Protein AF-A0A8D6U7R9-F1 (afdb_monomer_lite)

pLDDT: mean 86.74, std 16.34, range [40.12, 98.31]

Foldseek 3Di:
DDWDWDQDVVPRDIKIKDKDAFPCNVPPVVDDAAEDEDEQLLQADALVSRPVSHHPCNVVVCVVCVVPGGHIYIRIHAPVVCNVCVPDPHGDDPPCVVVVVVVVVD

Sequence (106 aa):
MKIHELEVPYTGKLRRVRVLLPKNYETDRDRSYPVVYFHDGQNVLYSKESFSGYSWKIIPTFKRNPDISRMIVVAIDNDGPARMNEDSAWSIKNRISQVCSLAVRA

Structure (mmCIF, N/CA/C/O backbone):
data_AF-A0A8D6U7R9-F1
#
_entry.id   AF-A0A8D6U7R9-F1
#
loop_
_atom_site.group_PDB
_atom_site.id
_atom_site.type_symbol
_atom_site.label_atom_id
_atom_site.label_alt_id
_atom_site.label_comp_id
_atom_site.label_asym_id
_atom_site.label_entity_id
_atom_site.label_seq_id
_atom_site.pdbx_PDB_ins_code
_atom_site.Cartn_x
_atom_site.Cartn_y
_atom_site.Cartn_z
_atom_site.occupancy
_atom_site.B_iso_or_equiv
_atom_site.auth_seq_id
_atom_site.auth_comp_id
_atom_site.auth_asym_id
_atom_site.auth_atom_id
_atom_site.pdbx_PDB_model_num
ATOM 1 N N . MET A 1 1 ? 4.727 2.963 9.178 1.00 89.00 1 MET A N 1
ATOM 2 C CA . MET A 1 1 ? 4.714 2.323 7.846 1.00 89.00 1 MET A CA 1
ATOM 3 C C . MET A 1 1 ? 5.983 1.509 7.735 1.00 89.00 1 MET A C 1
ATOM 5 O O . MET A 1 1 ? 7.025 2.029 8.114 1.00 89.00 1 MET A O 1
ATOM 9 N N . LYS A 1 2 ? 5.891 0.261 7.280 1.00 93.88 2 LYS A N 1
ATOM 10 C CA . LYS A 1 2 ? 7.057 -0.591 7.014 1.00 93.88 2 LYS A CA 1
ATOM 11 C C . LYS A 1 2 ? 7.273 -0.680 5.503 1.00 93.88 2 LYS A C 1
ATOM 13 O O . LYS A 1 2 ? 6.299 -0.631 4.752 1.00 93.88 2 LYS A O 1
ATOM 18 N N . ILE A 1 3 ? 8.529 -0.745 5.075 1.00 96.62 3 ILE A N 1
ATOM 19 C CA . ILE A 1 3 ? 8.913 -0.890 3.668 1.00 96.62 3 ILE A CA 1
ATOM 20 C C . ILE A 1 3 ? 9.637 -2.223 3.530 1.00 96.62 3 ILE A C 1
ATOM 22 O O . ILE A 1 3 ? 10.486 -2.547 4.355 1.00 96.62 3 ILE A O 1
ATOM 26 N N . HIS A 1 4 ? 9.270 -2.976 2.505 1.00 96.81 4 HIS A N 1
ATOM 27 C CA . HIS A 1 4 ? 9.846 -4.261 2.148 1.00 96.81 4 HIS A CA 1
ATOM 28 C C . HIS A 1 4 ? 10.222 -4.244 0.668 1.00 96.81 4 HIS A C 1
ATOM 30 O O . HIS A 1 4 ? 9.684 -3.450 -0.107 1.00 96.81 4 HIS A O 1
ATOM 36 N N . GLU A 1 5 ? 11.105 -5.152 0.279 1.00 96.81 5 GLU A N 1
ATOM 37 C CA . GLU A 1 5 ? 11.397 -5.451 -1.117 1.00 96.81 5 GLU A CA 1
ATOM 38 C C . GLU A 1 5 ? 11.021 -6.904 -1.375 1.00 96.81 5 GLU A C 1
ATOM 40 O O . GLU A 1 5 ? 11.351 -7.785 -0.581 1.00 96.81 5 GLU A O 1
ATOM 45 N N . LEU A 1 6 ? 10.277 -7.137 -2.452 1.00 94.94 6 LEU A N 1
ATOM 46 C CA . LEU A 1 6 ? 9.891 -8.469 -2.894 1.00 94.94 6 LEU A CA 1
ATOM 47 C C . LEU A 1 6 ? 10.464 -8.718 -4.278 1.00 94.94 6 LEU A C 1
ATOM 49 O O . LEU A 1 6 ? 10.257 -7.916 -5.186 1.00 94.94 6 LEU A O 1
ATOM 53 N N . GLU A 1 7 ? 11.152 -9.838 -4.444 1.00 95.62 7 GLU A N 1
ATOM 54 C CA . GLU A 1 7 ? 11.562 -10.307 -5.760 1.00 95.62 7 GLU A CA 1
ATOM 55 C C . GLU A 1 7 ? 10.363 -10.910 -6.496 1.00 95.62 7 GLU A C 1
ATOM 57 O O . GLU A 1 7 ? 9.645 -11.759 -5.966 1.00 95.62 7 GLU A O 1
ATOM 62 N N . VAL A 1 8 ? 10.138 -10.458 -7.726 1.00 91.75 8 VAL A N 1
ATOM 63 C CA . VAL A 1 8 ? 9.088 -10.975 -8.602 1.00 91.75 8 VAL A CA 1
ATOM 64 C C . VAL A 1 8 ? 9.620 -12.220 -9.318 1.00 91.75 8 VAL A C 1
ATOM 66 O O . VAL A 1 8 ? 10.487 -12.073 -10.186 1.00 91.75 8 VAL A O 1
ATOM 69 N N . PRO A 1 9 ? 9.090 -13.432 -9.045 1.00 88.94 9 PRO A N 1
ATOM 70 C CA . PRO A 1 9 ? 9.740 -14.689 -9.436 1.00 88.94 9 PRO A CA 1
ATOM 71 C C . PRO A 1 9 ? 10.043 -14.839 -10.931 1.00 88.94 9 PRO A C 1
ATOM 73 O O . PRO A 1 9 ? 11.033 -15.451 -11.310 1.00 88.94 9 PRO A O 1
ATOM 76 N N . TYR A 1 10 ? 9.196 -14.282 -11.798 1.00 84.50 10 TYR A N 1
ATOM 77 C CA . TYR A 1 10 ? 9.316 -14.436 -13.251 1.00 84.50 10 TYR A CA 1
ATOM 78 C C . TYR A 1 10 ? 10.153 -13.343 -13.929 1.00 84.50 10 TYR A C 1
ATOM 80 O O . TYR A 1 10 ? 10.458 -13.463 -15.113 1.00 84.50 10 TYR A O 1
ATOM 88 N N . THR A 1 11 ? 10.520 -12.273 -13.216 1.00 89.00 11 THR A N 1
ATOM 89 C CA . THR A 1 11 ? 11.415 -11.231 -13.757 1.00 89.00 11 THR A CA 1
ATOM 90 C C . THR A 1 11 ? 12.727 -11.097 -12.993 1.00 89.00 11 THR A C 1
ATOM 92 O O . THR A 1 11 ? 13.638 -10.449 -13.503 1.00 89.00 11 THR A O 1
ATOM 95 N N . GLY A 1 12 ? 12.820 -11.649 -11.778 1.00 92.62 12 GLY A N 1
ATOM 96 C CA . GLY A 1 12 ? 13.945 -11.446 -10.859 1.00 92.62 12 GLY A CA 1
ATOM 97 C C . GLY A 1 12 ? 14.091 -10.000 -10.372 1.00 92.62 12 GLY A C 1
ATOM 98 O O . GLY A 1 12 ? 15.071 -9.651 -9.720 1.00 92.62 12 GLY A O 1
ATOM 99 N N . LYS A 1 13 ? 13.147 -9.113 -10.714 1.00 93.44 13 LYS A N 1
ATOM 100 C CA . LYS A 1 13 ? 13.196 -7.706 -10.320 1.00 93.44 13 LYS A CA 1
ATOM 101 C C . LYS A 1 13 ? 12.561 -7.511 -8.956 1.00 93.44 13 LYS A C 1
ATOM 103 O O . LYS A 1 13 ? 11.568 -8.153 -8.620 1.00 93.44 13 LYS A O 1
ATOM 108 N N . LEU A 1 14 ? 13.093 -6.552 -8.211 1.00 95.44 14 LEU A N 1
ATOM 109 C CA . LEU A 1 14 ? 12.532 -6.151 -6.931 1.00 95.44 14 LEU A CA 1
ATOM 110 C C . LEU A 1 14 ? 11.333 -5.213 -7.124 1.00 95.44 14 LEU A C 1
ATOM 112 O O . LEU A 1 14 ? 11.304 -4.358 -8.016 1.00 95.44 14 LEU A O 1
ATOM 116 N N . ARG A 1 15 ? 10.346 -5.361 -6.245 1.00 95.75 15 ARG A N 1
ATOM 117 C CA . ARG A 1 15 ? 9.230 -4.438 -6.054 1.00 95.75 15 ARG A CA 1
ATOM 118 C C . ARG A 1 15 ? 9.253 -3.925 -4.639 1.00 95.75 15 ARG A C 1
ATOM 120 O O . ARG A 1 15 ? 9.285 -4.694 -3.678 1.00 95.75 15 ARG A O 1
ATOM 127 N N . ARG A 1 16 ? 9.186 -2.605 -4.515 1.00 97.19 16 ARG A N 1
ATOM 128 C CA . ARG A 1 16 ? 9.008 -1.960 -3.225 1.00 97.19 16 ARG A CA 1
ATOM 129 C C . ARG A 1 16 ? 7.567 -2.164 -2.769 1.00 97.19 16 ARG A C 1
ATOM 131 O O . ARG A 1 16 ? 6.625 -1.800 -3.470 1.00 97.19 16 ARG A O 1
ATOM 138 N N . VAL A 1 17 ? 7.410 -2.698 -1.566 1.00 97.81 17 VAL A N 1
ATOM 139 C CA . VAL A 1 17 ? 6.121 -2.916 -0.912 1.00 97.81 17 VAL A CA 1
ATOM 140 C C . VAL A 1 17 ? 6.045 -2.075 0.348 1.00 97.81 17 VAL A C 1
ATOM 142 O O . VAL A 1 17 ? 6.927 -2.118 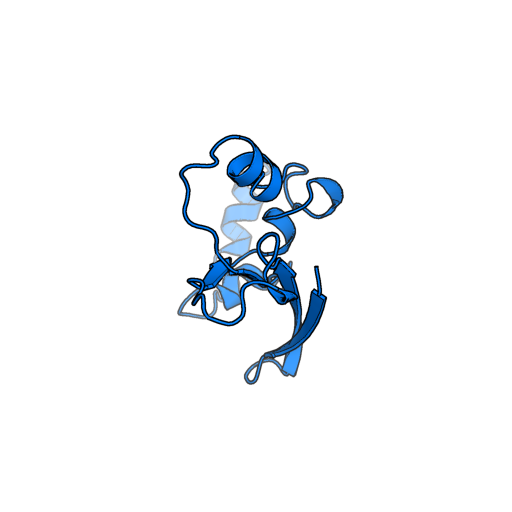1.204 1.00 97.81 17 VAL A O 1
ATOM 145 N N . ARG A 1 18 ? 4.975 -1.295 0.483 1.00 97.31 18 ARG A N 1
ATOM 146 C CA . ARG A 1 18 ? 4.727 -0.435 1.642 1.00 97.31 18 ARG A CA 1
ATOM 147 C C . ARG A 1 18 ? 3.524 -0.942 2.413 1.00 97.31 18 ARG A C 1
ATOM 149 O O . ARG A 1 18 ? 2.428 -1.039 1.873 1.00 97.31 18 ARG A O 1
ATOM 156 N N . VAL A 1 19 ? 3.737 -1.223 3.694 1.00 97.62 19 VAL A N 1
ATOM 157 C CA . VAL A 1 19 ? 2.706 -1.705 4.612 1.00 97.62 19 VAL A CA 1
ATOM 158 C C . VAL A 1 19 ? 2.332 -0.588 5.579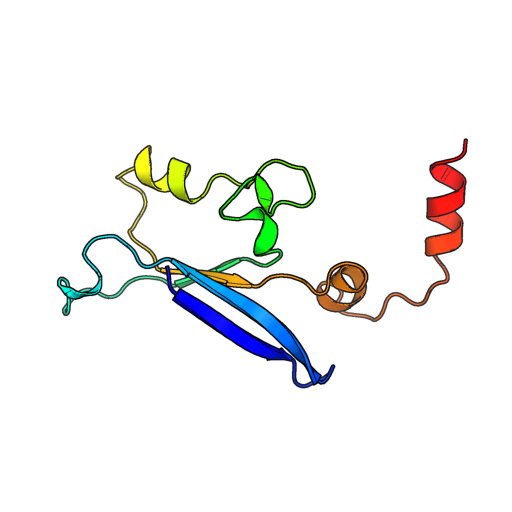 1.00 97.62 19 VAL A C 1
ATOM 160 O O . VAL A 1 19 ? 3.137 -0.136 6.409 1.00 97.62 19 VAL A O 1
ATOM 163 N N . LEU A 1 20 ? 1.092 -0.127 5.468 1.00 96.38 20 LEU A N 1
ATOM 164 C CA . LEU A 1 20 ? 0.478 0.816 6.388 1.00 96.38 20 LEU A CA 1
ATOM 165 C C . LEU A 1 20 ? -0.460 0.048 7.318 1.00 96.38 20 LEU A C 1
ATOM 167 O O . LEU A 1 20 ? -1.496 -0.468 6.905 1.00 96.38 20 LEU A O 1
ATOM 171 N N . LEU A 1 21 ? -0.069 -0.009 8.588 1.00 95.31 21 LEU A N 1
ATOM 172 C CA . LEU A 1 21 ? -0.853 -0.624 9.648 1.00 95.31 21 LEU A CA 1
ATOM 173 C C . LEU A 1 21 ? -1.885 0.375 10.191 1.00 95.31 21 LEU A C 1
ATOM 175 O O . LEU A 1 21 ? -1.596 1.579 10.249 1.00 95.31 21 LEU A O 1
ATOM 179 N N . PRO A 1 22 ? -3.068 -0.101 10.611 1.00 93.44 22 PRO A N 1
ATOM 180 C CA . PRO A 1 22 ? -4.050 0.748 11.263 1.00 93.44 22 PRO A CA 1
ATOM 181 C C . PRO A 1 22 ? -3.526 1.255 12.614 1.00 93.44 22 PRO A C 1
ATOM 183 O O . PRO A 1 22 ? -2.606 0.691 13.211 1.00 93.44 22 PRO A O 1
ATOM 186 N N . LYS A 1 23 ? -4.131 2.335 13.124 1.00 89.88 23 LYS A N 1
ATOM 187 C CA . LYS A 1 23 ? -3.840 2.804 14.488 1.00 89.88 23 LYS A CA 1
ATOM 188 C C . LYS A 1 23 ? -4.104 1.677 15.491 1.00 89.88 23 LYS A C 1
ATOM 190 O O . LYS A 1 23 ? -5.093 0.961 15.344 1.00 89.88 23 LYS A O 1
ATOM 195 N N . ASN A 1 24 ? -3.247 1.588 16.508 1.00 90.88 24 ASN A N 1
ATOM 196 C CA . ASN A 1 24 ? -3.324 0.626 17.614 1.00 90.88 24 ASN A CA 1
ATOM 197 C C . ASN A 1 24 ? -3.124 -0.846 17.218 1.00 90.88 24 ASN A C 1
ATOM 199 O O . ASN A 1 24 ? -3.365 -1.727 18.033 1.00 90.88 24 ASN A O 1
ATOM 203 N N . TYR A 1 25 ? -2.627 -1.127 16.008 1.00 94.12 25 TYR A N 1
ATOM 204 C CA . TYR A 1 25 ? -2.373 -2.498 15.550 1.00 94.12 25 TYR A CA 1
ATOM 205 C C . TYR A 1 25 ? -1.546 -3.342 16.541 1.00 94.12 25 TYR A C 1
ATOM 207 O O . TYR A 1 25 ? -1.864 -4.498 16.778 1.00 94.12 25 TYR A O 1
ATOM 215 N N . GLU A 1 26 ? -0.512 -2.761 17.158 1.00 93.00 26 GLU A N 1
ATOM 216 C CA . GLU A 1 26 ? 0.378 -3.482 18.088 1.00 93.00 26 GLU A CA 1
ATOM 217 C C . GLU A 1 26 ? -0.255 -3.745 19.470 1.00 93.00 26 GLU A C 1
ATOM 219 O O . GLU A 1 26 ? 0.210 -4.611 20.215 1.00 93.00 26 GLU A O 1
ATOM 224 N N . THR A 1 27 ? -1.292 -2.982 19.833 1.00 95.25 27 THR A N 1
ATOM 225 C CA . THR A 1 27 ? -1.965 -3.070 21.139 1.00 95.25 27 THR A CA 1
ATOM 226 C C . THR A 1 27 ? -3.259 -3.875 21.073 1.00 95.25 27 THR A C 1
ATOM 228 O O . THR A 1 27 ? -3.582 -4.58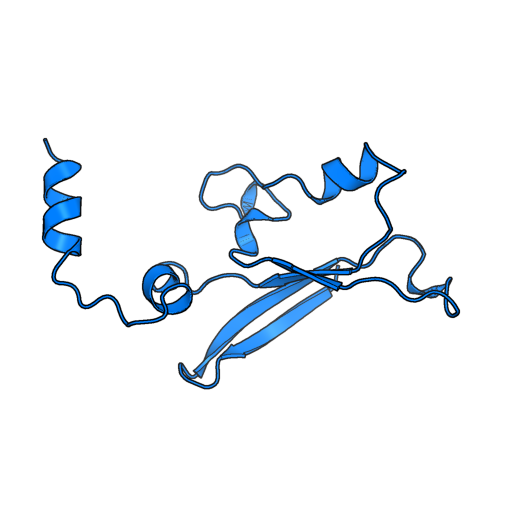0 22.022 1.00 95.25 27 THR A O 1
ATOM 231 N N . ASP A 1 28 ? -3.978 -3.815 19.952 1.00 93.81 28 ASP A N 1
ATOM 232 C CA . ASP A 1 28 ? -5.257 -4.496 19.733 1.00 93.81 28 ASP A CA 1
ATOM 233 C C . ASP A 1 28 ? -5.025 -5.964 19.297 1.00 93.81 28 ASP A C 1
ATOM 235 O O . ASP A 1 28 ? -5.425 -6.371 18.205 1.00 93.81 28 ASP A O 1
ATOM 239 N N . ARG A 1 29 ? -4.349 -6.773 20.129 1.00 90.06 29 ARG A N 1
ATOM 240 C CA . ARG A 1 29 ? -3.878 -8.123 19.739 1.00 90.06 29 ARG A CA 1
ATOM 241 C C . ARG A 1 29 ? -4.980 -9.135 19.419 1.00 90.06 29 ARG A C 1
ATOM 243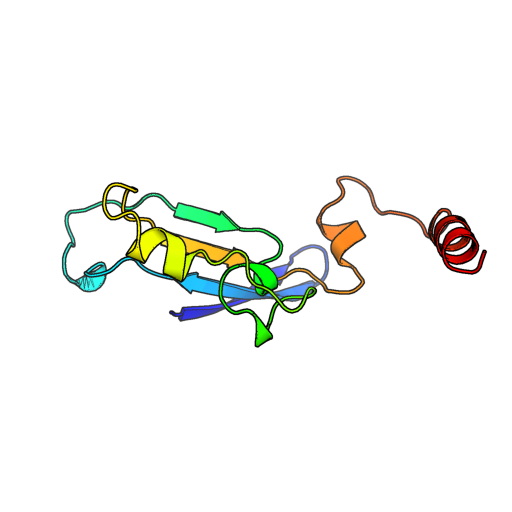 O O . ARG A 1 29 ? -4.737 -10.048 18.637 1.00 90.06 29 ARG A O 1
ATOM 250 N N . ASP A 1 30 ? -6.177 -8.952 19.969 1.00 94.00 30 ASP A N 1
ATOM 251 C CA . ASP A 1 30 ? -7.319 -9.851 19.747 1.00 94.00 30 ASP A CA 1
ATOM 252 C C . ASP A 1 30 ? -8.147 -9.478 18.504 1.00 94.00 30 ASP A C 1
ATOM 254 O O . ASP A 1 30 ? -9.137 -10.134 18.179 1.00 94.00 30 ASP A O 1
ATOM 258 N N . ARG A 1 31 ? -7.776 -8.403 17.795 1.00 94.06 31 ARG A N 1
ATOM 259 C CA . ARG A 1 31 ? -8.499 -7.922 16.616 1.00 94.06 31 ARG A CA 1
ATOM 260 C C . ARG A 1 31 ? -7.832 -8.400 15.330 1.00 94.06 31 ARG A C 1
ATOM 262 O O . ARG A 1 31 ? -6.666 -8.123 15.068 1.00 94.06 31 ARG A O 1
ATOM 269 N N . SER A 1 32 ? -8.622 -9.012 14.453 1.00 94.50 32 SER A N 1
ATOM 270 C CA . SER A 1 32 ? -8.229 -9.235 13.060 1.00 94.50 32 SER A CA 1
ATOM 271 C C . SER A 1 32 ? -8.510 -7.998 12.206 1.00 94.50 32 SER A C 1
ATOM 273 O O . SER A 1 32 ? -9.534 -7.331 12.368 1.00 94.50 32 SER A O 1
ATOM 275 N N . TYR A 1 33 ? -7.610 -7.710 11.268 1.00 95.56 33 TYR A N 1
ATOM 276 C CA . TYR A 1 33 ? -7.749 -6.602 10.328 1.00 95.56 33 TYR A CA 1
ATOM 277 C C . TYR A 1 33 ? -7.784 -7.142 8.897 1.00 95.56 33 TYR A C 1
ATOM 279 O O . TYR A 1 33 ? -6.897 -7.918 8.534 1.00 95.56 33 TYR A O 1
ATOM 287 N N . PRO A 1 34 ? -8.757 -6.734 8.062 1.00 95.69 34 PRO A N 1
ATOM 288 C CA . PRO A 1 34 ? -8.715 -7.049 6.643 1.00 95.69 34 PRO A CA 1
ATOM 289 C C . PRO A 1 34 ? -7.461 -6.445 6.002 1.00 95.69 34 PRO A C 1
ATOM 291 O O . PRO A 1 34 ? -6.982 -5.382 6.415 1.00 95.69 34 PRO A O 1
ATOM 294 N N . VAL A 1 35 ? -6.946 -7.126 4.981 1.00 97.38 35 VAL A N 1
ATOM 295 C CA . VAL A 1 35 ? -5.776 -6.695 4.213 1.00 97.38 35 VAL A CA 1
ATOM 296 C C . VAL A 1 35 ? -6.234 -6.271 2.826 1.00 97.38 35 VAL A C 1
ATOM 298 O O . VAL A 1 35 ? -6.905 -7.035 2.136 1.00 97.38 35 VAL A O 1
ATOM 301 N N . VAL A 1 36 ? -5.865 -5.060 2.416 1.00 96.69 36 VAL A N 1
ATOM 302 C CA . VAL A 1 36 ? -6.143 -4.542 1.074 1.00 96.69 36 VAL A CA 1
ATOM 303 C C . VAL A 1 36 ? -4.832 -4.337 0.336 1.00 96.69 36 VAL A C 1
ATOM 305 O O . VAL A 1 36 ? -3.978 -3.556 0.765 1.00 96.69 36 VAL A O 1
ATOM 308 N N . TYR A 1 37 ? -4.699 -5.037 -0.785 1.00 96.75 37 TYR A N 1
ATOM 309 C CA . TYR A 1 37 ? -3.566 -4.928 -1.691 1.00 96.75 37 TYR A CA 1
ATOM 310 C C . TYR A 1 37 ? -3.875 -3.893 -2.770 1.00 96.75 37 TYR A C 1
ATOM 312 O O . TYR A 1 37 ? -4.887 -3.983 -3.461 1.00 96.75 37 TYR A O 1
ATOM 320 N N . PHE A 1 38 ? -2.998 -2.906 -2.905 1.00 96.56 38 PHE A N 1
ATOM 321 C CA . PHE A 1 38 ? -3.063 -1.895 -3.946 1.00 96.56 38 PHE A CA 1
ATOM 322 C C . PHE A 1 38 ? -1.928 -2.120 -4.939 1.00 96.56 38 PHE A C 1
ATOM 324 O O . PHE A 1 38 ? -0.752 -2.012 -4.579 1.00 96.56 38 PHE A O 1
ATOM 331 N N . HIS A 1 39 ? -2.308 -2.382 -6.187 1.00 94.00 39 HIS A N 1
ATOM 332 C CA . HIS A 1 39 ? -1.429 -2.235 -7.344 1.00 94.00 39 HIS A CA 1
ATOM 333 C C . HIS A 1 39 ? -1.155 -0.745 -7.606 1.00 94.00 39 HIS A C 1
ATOM 335 O O . HIS A 1 39 ? -1.882 0.119 -7.108 1.00 94.00 39 HIS A O 1
ATOM 341 N N . ASP A 1 40 ? -0.091 -0.439 -8.353 1.00 95.12 40 ASP A N 1
ATOM 342 C CA . ASP A 1 40 ? 0.432 0.927 -8.525 1.00 95.12 40 ASP A CA 1
ATOM 343 C C . ASP A 1 40 ? 0.698 1.651 -7.201 1.00 95.12 40 ASP A C 1
ATOM 345 O O . ASP A 1 40 ? 0.325 2.815 -6.993 1.00 95.12 40 ASP A O 1
ATOM 349 N N . GLY A 1 41 ? 1.357 0.949 -6.284 1.00 96.44 41 GLY A N 1
ATOM 350 C CA . GLY A 1 41 ? 1.591 1.390 -4.922 1.00 96.44 41 GLY A CA 1
ATOM 351 C C . GLY A 1 41 ? 2.096 2.828 -4.821 1.00 96.44 41 GLY A C 1
ATOM 352 O O . GLY A 1 41 ? 1.684 3.560 -3.912 1.00 96.44 41 GLY A O 1
ATOM 353 N N . GLN A 1 42 ? 2.962 3.286 -5.735 1.00 95.81 42 GLN A N 1
ATOM 354 C CA . GLN A 1 42 ? 3.558 4.630 -5.723 1.00 95.81 42 GLN A CA 1
ATOM 355 C C . GLN A 1 42 ? 2.506 5.745 -5.699 1.00 95.81 42 GLN A C 1
ATOM 357 O O . GLN A 1 42 ? 2.708 6.768 -5.046 1.00 95.81 42 GLN A O 1
ATOM 362 N N . ASN A 1 43 ? 1.333 5.495 -6.285 1.00 96.94 43 ASN A N 1
ATOM 363 C CA . ASN A 1 43 ? 0.230 6.448 -6.352 1.00 96.94 43 ASN A CA 1
ATOM 364 C C . ASN A 1 43 ? -0.632 6.467 -5.079 1.00 96.94 43 ASN A C 1
ATOM 366 O O . ASN A 1 43 ? -1.420 7.386 -4.879 1.00 96.94 43 ASN A O 1
ATOM 370 N N . VAL A 1 44 ? -0.513 5.482 -4.190 1.00 96.38 44 VAL A N 1
ATOM 371 C CA . VAL A 1 44 ? -1.499 5.236 -3.124 1.00 96.38 44 VAL A CA 1
ATOM 372 C C . VAL A 1 44 ? -1.375 6.232 -1.963 1.00 96.38 44 VAL A C 1
ATOM 374 O O . VAL A 1 44 ? -2.374 6.763 -1.467 1.00 96.38 44 VAL A O 1
ATOM 377 N N . LEU A 1 45 ? -0.144 6.491 -1.508 1.00 93.50 45 LEU A N 1
ATOM 378 C CA . LEU A 1 45 ? 0.106 7.134 -0.211 1.00 93.50 45 LEU A CA 1
ATOM 379 C C . LEU A 1 45 ? 0.465 8.620 -0.332 1.00 93.50 45 LEU A C 1
ATOM 381 O O . LEU A 1 45 ? -0.239 9.472 0.219 1.00 93.50 45 LEU A O 1
ATOM 385 N N . TYR A 1 46 ? 1.532 8.948 -1.065 1.00 94.62 46 TYR A N 1
ATOM 386 C CA . TYR A 1 46 ? 2.132 10.285 -1.069 1.00 94.62 46 TYR A CA 1
ATOM 387 C C . TYR A 1 46 ? 2.208 10.874 -2.476 1.00 94.62 46 TYR A C 1
ATOM 389 O O . TYR A 1 46 ? 2.739 10.247 -3.384 1.00 94.62 46 TYR A O 1
ATOM 397 N N . SER A 1 47 ? 1.731 12.111 -2.646 1.00 96.06 47 SER A N 1
ATOM 398 C CA . SER A 1 47 ? 1.714 12.796 -3.948 1.00 96.06 47 SER A CA 1
ATOM 399 C C . SER A 1 47 ? 3.095 12.926 -4.589 1.00 96.06 47 SER A C 1
ATOM 401 O O . SER A 1 47 ? 3.208 12.781 -5.798 1.00 96.06 47 SER A O 1
ATOM 403 N N . LYS A 1 48 ? 4.149 13.117 -3.781 1.00 95.94 48 LYS A N 1
ATOM 404 C CA . LYS A 1 48 ? 5.542 13.217 -4.255 1.00 95.94 48 LYS A CA 1
ATOM 405 C C . LYS A 1 48 ? 6.068 11.939 -4.926 1.00 95.94 48 LYS A C 1
ATOM 407 O O . LYS A 1 48 ? 7.088 11.989 -5.595 1.00 95.94 48 LYS A O 1
ATOM 412 N N . GLU A 1 49 ? 5.422 10.801 -4.676 1.00 93.81 49 GLU A N 1
ATOM 413 C CA . GLU A 1 49 ? 5.781 9.498 -5.250 1.00 93.81 49 GLU A CA 1
ATOM 414 C C . GLU A 1 49 ? 4.811 9.084 -6.366 1.00 93.81 49 GLU A C 1
ATOM 416 O O . GLU A 1 49 ? 5.048 8.090 -7.045 1.00 93.81 49 GLU A O 1
ATOM 421 N N . SER A 1 50 ? 3.720 9.833 -6.561 1.00 95.38 50 SER A N 1
ATOM 422 C CA . SER A 1 50 ? 2.708 9.523 -7.565 1.00 95.38 50 SER A CA 1
ATOM 423 C C . SER A 1 50 ? 3.193 9.888 -8.960 1.00 95.38 50 SER A C 1
ATOM 425 O O . SER A 1 50 ? 3.752 10.963 -9.174 1.00 95.38 50 SER A O 1
ATOM 427 N N . PHE A 1 51 ? 2.875 9.033 -9.926 1.00 92.75 51 PHE A N 1
ATOM 428 C CA . PHE A 1 51 ? 3.119 9.282 -11.341 1.00 92.75 51 PHE A CA 1
ATOM 429 C C . PHE A 1 51 ? 2.434 10.567 -11.837 1.00 92.75 51 PHE A C 1
ATOM 431 O O . PHE A 1 51 ? 3.011 11.306 -12.626 1.00 92.75 51 PHE A O 1
ATOM 438 N N . SER A 1 52 ? 1.221 10.862 -11.356 1.00 92.69 52 SER A N 1
ATOM 439 C CA . SER A 1 52 ? 0.447 12.043 -11.774 1.00 92.69 52 SER A CA 1
ATOM 440 C C . SER A 1 52 ? 0.733 13.301 -10.947 1.00 92.69 52 SER A C 1
ATOM 442 O O . SER A 1 52 ? 0.100 14.332 -11.162 1.00 92.69 52 SER A O 1
ATOM 444 N N . GLY A 1 53 ? 1.615 13.217 -9.945 1.00 94.44 53 GLY A N 1
ATOM 445 C CA . GLY A 1 53 ? 1.828 14.282 -8.960 1.00 94.44 53 GLY A CA 1
ATOM 446 C C . GLY A 1 53 ? 0.743 14.380 -7.877 1.00 94.44 53 GLY A C 1
ATOM 447 O O . GLY A 1 53 ? 0.858 15.203 -6.970 1.00 94.44 53 GLY A O 1
ATOM 448 N N . TYR A 1 54 ? -0.285 13.522 -7.906 1.00 95.69 54 TYR A N 1
ATOM 449 C CA . TYR A 1 54 ? -1.324 13.444 -6.873 1.00 95.69 54 TYR A CA 1
ATOM 450 C C . TYR A 1 54 ? -1.538 12.004 -6.422 1.00 95.69 54 TYR A C 1
ATOM 452 O O . TYR A 1 54 ? -1.760 11.121 -7.249 1.00 95.69 54 TYR A O 1
ATOM 460 N N . SER A 1 55 ? -1.500 11.747 -5.111 1.00 97.12 55 SER A N 1
ATOM 461 C CA . SER A 1 55 ? -1.842 10.416 -4.604 1.00 97.12 55 SER A CA 1
ATOM 462 C C . SER A 1 55 ? -3.348 10.165 -4.610 1.00 97.12 55 SER A C 1
ATOM 464 O O . SER A 1 55 ? -4.158 11.091 -4.680 1.00 97.12 55 SER A O 1
ATOM 466 N N . TRP A 1 56 ? -3.734 8.906 -4.426 1.00 96.12 56 TRP A N 1
ATOM 467 C CA . TRP A 1 56 ? -5.119 8.480 -4.209 1.00 96.12 56 TRP A CA 1
ATOM 468 C C . TRP A 1 56 ? -5.644 8.820 -2.806 1.00 96.12 56 TRP A C 1
ATOM 470 O O . TRP A 1 56 ? -6.775 8.492 -2.458 1.00 96.12 56 TRP A O 1
ATOM 480 N N . LYS A 1 57 ? -4.839 9.522 -1.993 1.00 95.31 57 LYS A N 1
ATOM 481 C CA . LYS A 1 57 ? -5.230 10.102 -0.700 1.00 95.31 57 LYS A CA 1
ATOM 482 C C . LYS A 1 57 ? -5.787 9.079 0.301 1.00 95.31 57 LYS A C 1
ATOM 484 O O . LYS A 1 57 ? -6.593 9.452 1.151 1.00 95.31 57 LYS A O 1
ATOM 489 N N . ILE A 1 58 ? -5.295 7.837 0.287 1.00 95.00 58 ILE A N 1
ATOM 490 C CA . ILE A 1 58 ? -5.751 6.774 1.202 1.00 95.00 58 ILE A CA 1
ATOM 491 C C . ILE A 1 58 ? -5.627 7.178 2.681 1.00 95.00 58 ILE A C 1
ATOM 493 O O . ILE A 1 58 ? -6.590 7.064 3.437 1.00 95.00 58 ILE A O 1
ATOM 497 N N . ILE A 1 59 ? -4.481 7.733 3.097 1.00 92.81 59 ILE A N 1
ATOM 498 C CA . ILE A 1 59 ? -4.282 8.190 4.486 1.00 92.81 59 ILE A CA 1
ATOM 499 C C . ILE A 1 59 ? -5.313 9.274 4.877 1.00 92.81 59 ILE A C 1
ATOM 501 O O . ILE A 1 59 ? -5.977 9.118 5.905 1.00 92.81 59 ILE A O 1
ATOM 505 N N . PRO A 1 60 ? -5.479 10.373 4.107 1.00 94.56 60 PRO A N 1
ATOM 506 C CA . PRO A 1 60 ? -6.540 11.344 4.361 1.00 94.56 60 PRO A CA 1
ATOM 507 C C . PRO A 1 60 ? -7.957 10.756 4.378 1.00 94.56 60 PRO A C 1
ATOM 509 O O . PRO A 1 60 ? -8.770 11.199 5.185 1.00 94.56 60 PRO A O 1
ATOM 512 N N . THR A 1 61 ? -8.261 9.783 3.516 1.00 94.38 61 THR A N 1
ATOM 513 C CA . THR A 1 61 ? -9.586 9.153 3.444 1.00 94.38 61 THR A CA 1
ATOM 514 C C . THR A 1 61 ? -9.935 8.436 4.745 1.00 94.38 61 THR A C 1
ATOM 516 O O . THR A 1 61 ? -10.990 8.723 5.302 1.00 94.38 61 THR A O 1
ATOM 519 N N . PHE A 1 62 ? -9.042 7.618 5.311 1.00 92.81 62 PHE A N 1
ATOM 520 C CA . PHE A 1 62 ? -9.3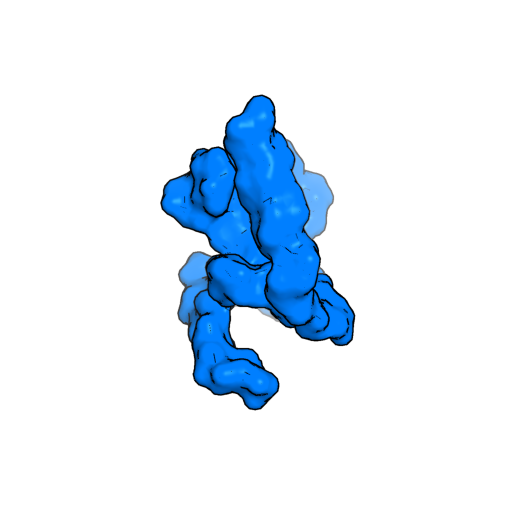00 6.984 6.615 1.00 92.81 62 PHE A CA 1
ATOM 521 C C . PHE A 1 62 ? -9.405 7.985 7.766 1.00 92.81 62 PHE A C 1
ATOM 523 O O . PHE A 1 62 ? -10.149 7.770 8.715 1.00 92.81 62 PHE A O 1
ATOM 530 N N . LYS A 1 63 ? -8.655 9.093 7.708 1.00 91.62 63 LYS A N 1
ATOM 531 C CA . LYS A 1 63 ? -8.726 10.128 8.752 1.00 91.62 63 LYS A CA 1
ATOM 532 C C . LYS A 1 63 ? -10.068 10.859 8.766 1.00 91.62 63 LYS A C 1
ATOM 534 O O . LYS A 1 63 ? -10.496 11.275 9.836 1.00 91.62 63 LYS A O 1
ATOM 539 N N . ARG A 1 64 ? -10.687 11.057 7.599 1.00 96.19 64 ARG A N 1
ATOM 540 C CA . ARG A 1 64 ? -11.962 11.780 7.467 1.00 96.19 64 ARG A CA 1
ATOM 541 C C . ARG A 1 64 ? -13.196 10.896 7.644 1.00 96.19 64 ARG A C 1
ATOM 543 O O . ARG A 1 64 ? -14.249 11.437 7.944 1.00 96.19 64 ARG A O 1
ATOM 550 N N . ASN A 1 65 ? -13.059 9.582 7.473 1.00 95.44 65 ASN A N 1
ATOM 551 C CA . ASN A 1 65 ? -14.167 8.625 7.511 1.00 95.44 65 ASN A CA 1
ATOM 552 C C . ASN A 1 65 ? -13.866 7.542 8.568 1.00 95.44 65 ASN A C 1
ATOM 554 O O . ASN A 1 65 ? -13.312 6.491 8.231 1.00 95.44 65 ASN A O 1
ATOM 558 N N . PRO A 1 66 ? -14.115 7.823 9.863 1.00 90.75 66 PRO A N 1
ATOM 559 C CA . PRO A 1 66 ? -13.779 6.915 10.965 1.00 90.75 66 PRO A CA 1
ATOM 560 C C . PRO A 1 66 ? -14.650 5.647 11.017 1.00 90.75 66 PRO A C 1
ATOM 562 O O . PRO A 1 66 ? -14.316 4.708 11.737 1.00 90.75 66 PRO A O 1
ATOM 565 N N . ASP A 1 67 ? -15.755 5.638 10.278 1.00 93.88 67 ASP A N 1
ATOM 566 C CA . ASP A 1 67 ? -16.683 4.530 10.065 1.00 93.88 67 ASP A CA 1
ATOM 567 C C . ASP A 1 67 ? -16.119 3.446 9.132 1.00 93.88 67 ASP A C 1
ATOM 569 O O . ASP A 1 67 ? -16.493 2.277 9.247 1.00 93.88 67 ASP A O 1
ATOM 573 N N . ILE A 1 68 ? -15.171 3.795 8.254 1.00 92.00 68 ILE A N 1
ATOM 574 C CA . ILE A 1 68 ? -14.467 2.808 7.433 1.00 92.00 68 ILE A CA 1
ATOM 575 C C . ILE A 1 68 ? -13.684 1.862 8.348 1.00 92.00 68 ILE A C 1
ATOM 577 O O . ILE A 1 68 ? -12.877 2.287 9.180 1.00 92.00 68 ILE A O 1
ATOM 581 N N . SER A 1 69 ? -13.892 0.556 8.158 1.00 90.31 69 SER A N 1
ATOM 582 C CA . SER A 1 69 ? -13.210 -0.469 8.946 1.00 90.31 69 SER A CA 1
ATOM 583 C C . SER A 1 69 ? -11.690 -0.293 8.901 1.00 90.31 69 SER A C 1
ATOM 585 O O . SER A 1 69 ? -11.093 -0.069 7.846 1.00 90.31 69 SER A O 1
ATOM 587 N N . ARG A 1 70 ? -11.045 -0.414 10.065 1.00 92.19 70 ARG A N 1
ATOM 588 C CA . ARG A 1 70 ? -9.582 -0.389 10.166 1.00 92.19 70 ARG A CA 1
ATOM 589 C C . ARG A 1 70 ? -9.018 -1.557 9.359 1.00 92.19 70 ARG A C 1
ATOM 591 O O . ARG A 1 70 ? -9.454 -2.686 9.545 1.00 92.19 70 ARG A O 1
ATOM 598 N N . MET A 1 71 ? -8.024 -1.294 8.520 1.00 95.19 71 MET A N 1
ATOM 599 C CA . MET A 1 71 ? -7.444 -2.293 7.623 1.00 95.19 71 MET A CA 1
ATOM 600 C C . MET A 1 71 ? -5.934 -2.123 7.502 1.00 95.19 71 MET A C 1
ATOM 602 O O . MET A 1 71 ? -5.397 -1.043 7.762 1.00 95.19 71 MET A O 1
ATOM 606 N N . ILE A 1 72 ? -5.263 -3.194 7.095 1.00 97.12 72 ILE A N 1
ATOM 607 C CA . ILE A 1 72 ? -3.862 -3.176 6.689 1.00 97.12 72 ILE A CA 1
ATOM 608 C C . ILE A 1 72 ? -3.824 -2.849 5.200 1.00 97.12 72 ILE A C 1
ATOM 610 O O . ILE A 1 72 ? -4.446 -3.533 4.390 1.00 97.12 72 ILE A O 1
ATOM 614 N N . VAL A 1 73 ? -3.084 -1.810 4.834 1.00 97.62 73 VAL A N 1
ATOM 615 C CA . VAL A 1 73 ? -2.887 -1.424 3.436 1.00 97.62 73 VAL A CA 1
ATOM 616 C C . VAL A 1 73 ? -1.518 -1.900 2.979 1.00 97.62 73 VAL A C 1
ATOM 618 O O . VAL A 1 73 ? -0.505 -1.520 3.568 1.00 97.62 73 VAL A O 1
ATOM 621 N N . VAL A 1 74 ? -1.496 -2.703 1.919 1.00 98.31 74 VAL A N 1
ATOM 622 C CA . VAL A 1 74 ? -0.283 -3.202 1.267 1.00 98.31 74 VAL A CA 1
ATOM 623 C C . VAL A 1 74 ? -0.200 -2.579 -0.122 1.00 98.31 74 VAL A C 1
ATOM 625 O O . VAL A 1 74 ? -0.940 -2.956 -1.020 1.00 98.31 74 VAL A O 1
ATOM 628 N N . ALA A 1 75 ? 0.677 -1.597 -0.301 1.00 97.81 75 ALA A N 1
ATOM 629 C CA . ALA A 1 75 ? 0.885 -0.907 -1.572 1.00 97.81 75 ALA A CA 1
ATOM 630 C C . ALA A 1 75 ? 2.123 -1.475 -2.280 1.00 97.81 75 ALA A C 1
ATOM 632 O O . ALA A 1 75 ? 3.226 -1.373 -1.740 1.00 97.81 75 ALA A O 1
ATOM 633 N N . ILE A 1 76 ? 1.940 -2.063 -3.464 1.00 97.06 76 ILE A N 1
ATOM 634 C CA . ILE A 1 76 ? 2.991 -2.705 -4.266 1.00 97.06 76 ILE A CA 1
ATOM 635 C C . ILE A 1 76 ? 3.283 -1.808 -5.467 1.00 97.06 76 ILE A C 1
ATOM 637 O O . ILE A 1 76 ? 2.414 -1.615 -6.317 1.00 97.06 76 ILE A O 1
ATOM 641 N N . ASP A 1 77 ? 4.475 -1.215 -5.514 1.00 96.50 77 ASP A N 1
ATOM 642 C CA . ASP A 1 77 ? 4.882 -0.359 -6.634 1.00 96.50 77 ASP A CA 1
ATOM 643 C C . ASP A 1 77 ? 4.966 -1.180 -7.927 1.00 96.50 77 ASP A C 1
ATOM 645 O O . ASP A 1 77 ? 5.273 -2.365 -7.874 1.00 96.50 77 ASP A O 1
ATOM 649 N N . ASN A 1 78 ? 4.707 -0.562 -9.080 1.00 94.81 78 ASN A N 1
ATOM 650 C CA . ASN A 1 78 ? 4.869 -1.224 -10.381 1.00 94.81 78 ASN A CA 1
ATOM 651 C C . ASN A 1 78 ? 6.314 -1.149 -10.917 1.00 94.81 78 ASN A C 1
ATOM 653 O O . ASN A 1 78 ? 7.157 -0.426 -10.383 1.00 94.81 78 ASN A O 1
ATOM 657 N N . ASP A 1 79 ? 6.587 -1.839 -12.029 1.00 92.12 79 ASP A N 1
ATOM 658 C CA . ASP A 1 79 ? 7.880 -1.830 -12.742 1.00 92.12 79 ASP A CA 1
ATOM 659 C C . ASP A 1 79 ? 8.167 -0.562 -13.570 1.00 92.12 79 ASP A C 1
ATOM 661 O O . ASP A 1 79 ? 8.930 -0.606 -14.544 1.00 92.12 79 ASP A O 1
ATOM 665 N N . GLY A 1 80 ? 7.499 0.558 -13.282 1.00 89.62 80 GLY A N 1
ATOM 666 C CA . GLY A 1 80 ? 7.612 1.793 -14.054 1.00 89.62 80 GLY A CA 1
ATOM 667 C C . GLY A 1 80 ? 7.314 1.565 -15.546 1.00 89.62 80 GLY A C 1
ATOM 668 O O . GLY A 1 80 ? 6.175 1.240 -15.885 1.00 89.62 80 GLY A O 1
ATOM 669 N N . PRO A 1 81 ? 8.296 1.698 -16.463 1.00 87.00 81 PRO A N 1
ATOM 670 C CA . PRO A 1 81 ? 8.080 1.483 -17.898 1.00 87.00 81 PRO A CA 1
ATOM 671 C C . PRO A 1 81 ? 7.505 0.108 -18.267 1.00 87.00 81 PRO A C 1
ATOM 673 O O . PRO A 1 81 ? 6.810 -0.015 -19.272 1.00 87.00 81 PRO A O 1
ATOM 676 N N . ALA A 1 82 ? 7.780 -0.927 -17.470 1.00 86.25 82 ALA A N 1
ATOM 677 C CA . ALA A 1 82 ? 7.291 -2.281 -17.725 1.00 86.25 82 ALA A CA 1
ATOM 678 C C . ALA A 1 82 ? 5.951 -2.592 -17.035 1.00 86.25 82 ALA A C 1
ATOM 680 O O . ALA A 1 82 ? 5.441 -3.699 -17.199 1.00 86.25 82 ALA A O 1
ATOM 681 N N . ARG A 1 83 ? 5.327 -1.611 -16.362 1.00 89.25 83 ARG A N 1
ATOM 682 C CA . ARG A 1 83 ? 3.995 -1.727 -15.743 1.00 89.25 83 ARG A CA 1
ATOM 683 C C . ARG A 1 83 ? 2.966 -2.361 -16.677 1.00 89.25 83 ARG A C 1
ATOM 685 O O . ARG A 1 83 ? 2.235 -3.255 -16.279 1.00 89.25 83 ARG A O 1
ATOM 692 N N . MET A 1 84 ? 2.927 -1.927 -17.938 1.00 84.75 84 MET A N 1
ATOM 693 C CA . MET A 1 84 ? 1.961 -2.444 -18.912 1.00 84.75 84 MET A CA 1
ATOM 694 C C . MET A 1 84 ? 2.084 -3.958 -19.128 1.00 84.75 84 MET A C 1
ATOM 696 O O . MET A 1 84 ? 1.083 -4.606 -19.411 1.00 84.75 84 MET A O 1
ATOM 700 N N . ASN A 1 85 ? 3.284 -4.524 -18.983 1.00 84.38 85 ASN A N 1
ATOM 701 C CA . ASN A 1 85 ? 3.506 -5.968 -19.066 1.00 84.38 85 ASN A CA 1
ATOM 702 C C . ASN A 1 85 ? 3.234 -6.690 -17.739 1.00 84.38 85 ASN A C 1
ATOM 704 O O . ASN A 1 85 ? 3.035 -7.897 -17.756 1.00 84.38 85 ASN A O 1
ATOM 708 N N . GLU A 1 86 ? 3.265 -5.978 -16.613 1.00 81.88 86 GLU A N 1
ATOM 709 C CA . GLU A 1 86 ? 2.990 -6.515 -15.276 1.00 81.88 86 GLU A CA 1
ATOM 710 C C . GLU A 1 86 ? 1.483 -6.617 -15.007 1.00 81.88 86 GLU A C 1
ATOM 712 O O . GLU A 1 86 ? 1.021 -7.634 -14.500 1.00 81.88 86 GLU A O 1
ATOM 717 N N . ASP A 1 87 ? 0.717 -5.603 -15.418 1.00 80.31 87 ASP A N 1
ATOM 718 C CA . ASP A 1 87 ? -0.734 -5.530 -15.195 1.00 80.31 87 ASP A CA 1
ATOM 719 C C . ASP A 1 87 ? -1.551 -6.268 -16.277 1.00 80.31 87 ASP A C 1
ATOM 721 O O . ASP A 1 87 ? -2.761 -6.452 -16.139 1.00 80.31 87 ASP A O 1
ATOM 725 N N . SER A 1 88 ? -0.910 -6.683 -17.374 1.00 82.50 88 SER A N 1
ATOM 726 C CA . SER A 1 88 ? -1.574 -7.383 -18.477 1.00 82.50 88 SER A CA 1
ATOM 727 C C . SER A 1 88 ? -1.388 -8.891 -18.372 1.00 82.50 88 SER A C 1
ATOM 729 O O . SER A 1 88 ? -0.281 -9.378 -18.171 1.00 82.50 88 SER A O 1
ATOM 731 N N . ALA A 1 89 ? -2.454 -9.651 -18.641 1.00 81.00 89 ALA A N 1
ATOM 732 C CA . ALA A 1 89 ? -2.385 -11.116 -18.712 1.00 81.00 89 ALA A CA 1
ATOM 733 C C . ALA A 1 89 ? -1.439 -11.634 -19.819 1.00 81.00 89 ALA A C 1
ATOM 735 O O . ALA A 1 89 ? -1.006 -12.783 -19.782 1.00 81.00 89 ALA A O 1
ATOM 736 N N . TRP A 1 90 ? -1.123 -10.791 -20.807 1.00 78.75 90 TRP A N 1
ATOM 737 C CA . TRP A 1 90 ? -0.269 -11.108 -21.948 1.00 78.75 90 TRP A CA 1
ATOM 738 C C . TRP A 1 90 ? 0.795 -10.031 -22.109 1.00 78.75 90 TRP A C 1
ATOM 740 O O . TRP A 1 90 ? 0.506 -8.847 -21.925 1.00 78.75 90 TRP A O 1
ATOM 750 N N . SER A 1 91 ? 2.007 -10.422 -22.516 1.00 72.81 91 SER A N 1
ATOM 751 C CA . SER A 1 91 ? 3.039 -9.430 -22.809 1.00 72.81 91 SER A CA 1
ATOM 752 C C . SER A 1 91 ? 2.608 -8.566 -23.989 1.00 72.81 91 SER A C 1
ATOM 754 O O . SER A 1 91 ? 2.268 -9.055 -25.074 1.00 72.81 91 SER A O 1
ATOM 756 N N . ILE A 1 92 ? 2.625 -7.253 -23.779 1.00 70.06 92 ILE A N 1
ATOM 757 C CA . ILE A 1 92 ? 2.320 -6.302 -24.832 1.00 70.06 92 ILE A CA 1
ATOM 758 C C . ILE A 1 92 ? 3.570 -6.207 -25.698 1.00 70.06 92 ILE A C 1
ATOM 760 O O . ILE A 1 92 ? 4.515 -5.467 -25.424 1.00 70.06 92 ILE A O 1
ATOM 764 N N . LYS A 1 93 ? 3.599 -7.010 -26.766 1.00 62.09 93 LYS A N 1
ATOM 765 C CA . LYS A 1 93 ? 4.617 -6.875 -27.811 1.00 62.09 93 LYS A CA 1
ATOM 766 C C . LYS A 1 93 ? 4.480 -5.481 -28.428 1.00 62.09 93 LYS A C 1
ATOM 768 O O . LYS A 1 93 ? 3.372 -5.049 -28.734 1.00 62.09 93 LYS A O 1
ATOM 773 N N . ASN A 1 94 ? 5.616 -4.810 -28.634 1.00 54.56 94 ASN A N 1
ATOM 774 C CA . ASN A 1 94 ? 5.814 -3.427 -29.113 1.00 54.56 94 ASN A CA 1
ATOM 775 C C . ASN A 1 94 ? 5.204 -3.069 -30.493 1.00 54.56 94 ASN A C 1
ATOM 777 O O . ASN A 1 94 ? 5.725 -2.219 -31.203 1.00 54.56 94 ASN A O 1
ATOM 781 N N . ARG A 1 95 ? 4.102 -3.689 -30.918 1.00 48.41 95 ARG A N 1
ATOM 782 C CA . ARG A 1 95 ? 3.424 -3.366 -32.178 1.00 48.41 95 ARG A CA 1
ATOM 783 C C . ARG A 1 95 ? 2.405 -2.221 -32.038 1.00 48.41 95 ARG A C 1
ATOM 785 O O . ARG A 1 95 ? 1.968 -1.694 -33.049 1.00 48.41 95 ARG A O 1
ATOM 792 N N . ILE A 1 96 ? 2.062 -1.810 -30.808 1.00 53.75 96 ILE A N 1
ATOM 793 C CA . ILE A 1 96 ? 1.092 -0.726 -30.525 1.00 53.75 96 ILE A CA 1
ATOM 794 C C . ILE A 1 96 ? 1.773 0.569 -30.042 1.00 53.75 96 ILE A C 1
ATOM 796 O O . ILE A 1 96 ? 1.231 1.655 -30.244 1.00 53.75 96 ILE A O 1
ATOM 800 N N . SER A 1 97 ? 2.992 0.511 -29.488 1.00 47.94 97 SER A N 1
ATOM 801 C CA . SER A 1 97 ? 3.718 1.718 -29.044 1.00 47.94 97 SER A CA 1
ATOM 802 C C . SER A 1 97 ? 3.998 2.697 -30.192 1.00 47.94 97 SER A C 1
ATOM 804 O O . SER A 1 97 ? 4.032 3.908 -29.975 1.00 47.94 97 SER A O 1
ATOM 806 N N . GLN A 1 98 ? 4.101 2.197 -31.426 1.00 44.41 98 GLN A N 1
ATOM 807 C CA . GLN A 1 98 ? 4.248 3.014 -32.632 1.00 44.41 98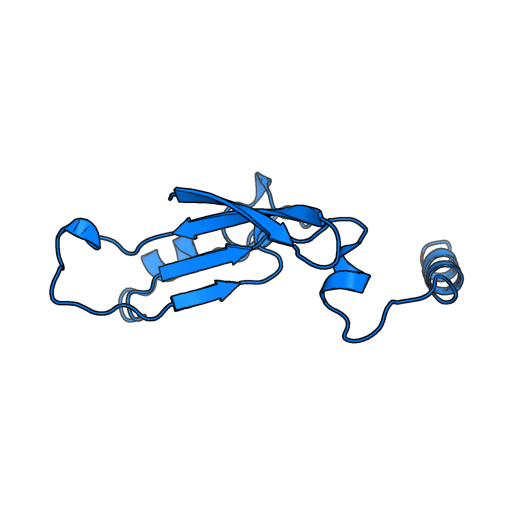 GLN A CA 1
ATOM 808 C C . GLN A 1 98 ? 2.956 3.769 -33.003 1.00 44.41 98 GLN A C 1
ATOM 810 O O . GLN A 1 98 ? 3.021 4.881 -33.511 1.00 44.41 98 GLN A O 1
ATOM 815 N N . VAL A 1 99 ? 1.779 3.213 -32.691 1.00 51.03 99 VAL A N 1
ATOM 816 C CA . VAL A 1 99 ? 0.478 3.844 -32.984 1.00 51.03 99 VAL A CA 1
ATOM 817 C C . VAL A 1 99 ? 0.150 4.930 -31.956 1.00 51.03 99 VAL A C 1
ATOM 819 O O . VAL A 1 99 ? -0.259 6.027 -32.326 1.00 51.03 99 VAL A O 1
ATOM 822 N N . CYS A 1 100 ? 0.404 4.686 -30.665 1.00 45.41 100 CYS A N 1
ATOM 823 C CA . CYS A 1 100 ? 0.162 5.696 -29.626 1.00 45.41 100 CYS A CA 1
ATOM 824 C C . CYS A 1 100 ? 1.153 6.871 -29.682 1.00 45.41 100 CYS A C 1
ATOM 826 O O . CYS A 1 100 ? 0.779 7.994 -29.360 1.00 45.41 100 CYS A O 1
ATOM 828 N N . SER A 1 101 ? 2.396 6.651 -30.123 1.00 43.75 101 SER A N 1
ATOM 829 C CA . SER A 1 101 ? 3.374 7.738 -30.299 1.00 43.75 101 SER A CA 1
ATOM 830 C C . SER A 1 101 ? 3.077 8.641 -31.505 1.00 43.75 101 SER A C 1
ATOM 832 O O . SER A 1 101 ? 3.454 9.812 -31.480 1.00 43.75 101 SER A O 1
ATOM 834 N N . LEU A 1 102 ? 2.353 8.141 -32.515 1.00 41.25 102 LEU A N 1
ATOM 835 C CA . LEU A 1 102 ? 1.827 8.945 -33.626 1.00 41.25 102 LEU A CA 1
ATOM 836 C C . LEU A 1 102 ? 0.659 9.846 -33.192 1.00 41.25 102 LEU A C 1
ATOM 838 O O . LEU A 1 102 ? 0.585 10.988 -33.627 1.00 41.25 102 LEU A O 1
ATOM 842 N N . ALA A 1 103 ? -0.208 9.376 -32.290 1.00 41.03 103 ALA A N 1
ATOM 843 C CA . ALA A 1 103 ? -1.376 10.136 -31.831 1.00 41.03 103 ALA A CA 1
ATOM 844 C C . ALA A 1 103 ? -1.043 11.304 -30.879 1.00 41.03 103 ALA A C 1
ATOM 846 O O . ALA A 1 103 ? -1.838 12.224 -30.746 1.00 41.03 103 ALA A O 1
ATOM 847 N N . VAL A 1 104 ? 0.126 11.293 -30.226 1.00 45.16 104 VAL A N 1
ATOM 848 C CA . VAL A 1 104 ? 0.577 12.374 -29.318 1.00 45.16 104 VAL A CA 1
ATOM 849 C C . VAL A 1 104 ? 1.390 13.453 -30.063 1.00 45.16 104 VAL A C 1
ATOM 851 O O . VAL A 1 104 ? 1.808 14.445 -29.472 1.00 45.16 104 VAL A O 1
ATOM 854 N N . ARG A 1 105 ? 1.625 13.278 -31.371 1.00 42.38 105 ARG A N 1
ATOM 855 C CA . ARG A 1 105 ? 2.344 14.235 -32.234 1.00 42.38 105 ARG A CA 1
ATOM 856 C C . ARG A 1 105 ? 1.467 14.869 -33.326 1.00 42.38 105 ARG A C 1
ATOM 858 O O . ARG A 1 105 ? 2.021 15.553 -34.184 1.00 42.38 105 ARG A O 1
ATOM 865 N N . ALA A 1 106 ? 0.156 14.630 -33.308 1.00 40.12 106 ALA A N 1
ATOM 866 C CA . ALA A 1 106 ? -0.817 15.248 -34.209 1.00 40.12 106 ALA A CA 1
ATOM 867 C C . ALA A 1 106 ? -1.574 16.380 -33.507 1.00 40.12 106 ALA A C 1
ATOM 869 O O . ALA A 1 106 ? -1.819 16.243 -32.286 1.00 40.12 106 ALA A O 1
#

Secondary structure (DSSP, 8-state):
-EEEEEEETTTTEEEEEEEEPPTTTTT-TT----EEEESSGGGTS-GGG-TTS----HHHHHHH-TTSPP-EEEEE---GGGHHHHSSSS---TTSHHHHHHHT--

Radius of gyration: 17.44 Å; chains: 1; bounding box: 31×30×55 Å

InterPro domains:
  IPR000801 Esterase-like [PF00756] (11-91)
  IPR029058 Alpha/Beta hydrolase fold [G3DSA:3.40.50.1820] (1-98)
  IPR029058 Alpha/Beta hydrolase fold [SSF53474] (3-90)
  IPR050583 Mycobacterial A85 antigen [PTHR48098] (6-86)

Organism: Streptococcus thermophilus (NCBI:txid1308)